Protein AF-A0AAD5M0B3-F1 (afdb_monomer_lite)

Secondary structure (DSSP, 8-state):
-HHHHHHHHHHTTGGG--S-HHHHHHHHHHHHHHHHHHHHHHTT-----HHHHHHHHHHHHHHHHHHHHHHHHHHHHT-GGGGTTT--S-HHHHHHHHHHTTTTTTTT--

pLDDT: mean 70.45, std 15.97, range [31.86, 87.62]

Radius of gyration: 14.56 Å; chains: 1; bounding box: 32×20×41 Å

Sequence (110 aa):
MKSWSQCISVLQGVQRLGDDRNLLRNVLTNFNREFDAVISEQRDYCIADLKLRDVVRAHVKRAVVPPYCSLMQRVEACGMQFFTRQYKYPKKSWNRISIDFSMHLAIVLF

Organism: Parelaphostrongylus tenuis (NCBI:txid148309)

Foldseek 3Di:
DVLCPQLLVLLPCLVVDDLPLVNLLVSLQSNVVSVVVSLVVCQQDDDPDPVVLVVVLVVSCVRNVPSVVSSQVSCVVSPVVSNVVSPPQDPVNVVVVNVVCVVSSCVSVD

InterPro domains:
  IPR016159 Cullin repeat-like-containing domain superfamily [SSF74788] (2-95)
  IPR046364 Exocyst complex subunit Exo70, C-terminal [PF03081] (2-91)

Structure (mmCIF, N/CA/C/O backbone):
data_AF-A0AAD5M0B3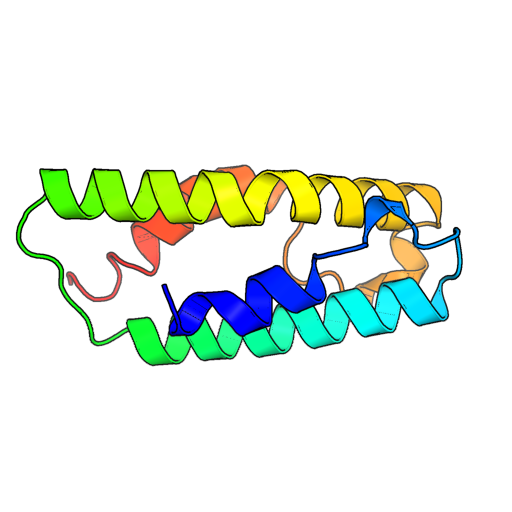-F1
#
_entry.id   AF-A0AAD5M0B3-F1
#
loop_
_atom_site.group_PDB
_atom_site.id
_atom_site.type_symbol
_atom_site.label_atom_id
_atom_site.label_alt_id
_atom_site.label_comp_id
_atom_site.label_asym_id
_atom_site.label_entity_id
_atom_site.label_seq_id
_atom_site.pdbx_PDB_ins_code
_atom_site.Cartn_x
_atom_site.Cartn_y
_atom_site.Cartn_z
_atom_site.occupancy
_atom_site.B_iso_or_equiv
_atom_site.auth_seq_id
_atom_site.auth_comp_id
_atom_site.auth_asym_id
_atom_site.auth_atom_id
_atom_site.pdbx_PDB_model_num
ATOM 1 N N . MET A 1 1 ? -14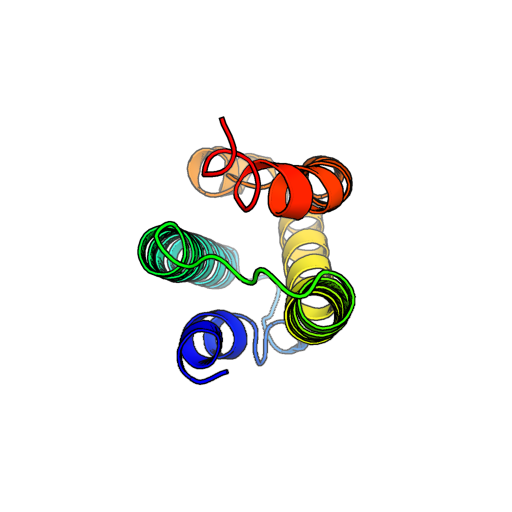.001 -1.655 4.706 1.00 56.91 1 MET A N 1
ATOM 2 C CA . MET A 1 1 ? -13.113 -2.061 3.588 1.00 56.91 1 MET A CA 1
ATOM 3 C C . MET A 1 1 ? -13.152 -1.132 2.370 1.00 56.91 1 MET A C 1
ATOM 5 O O . MET A 1 1 ? -12.215 -1.208 1.588 1.00 56.91 1 MET A O 1
ATOM 9 N N . LYS A 1 2 ? -14.153 -0.244 2.192 1.00 65.56 2 LYS A N 1
ATOM 10 C CA . LYS A 1 2 ? -14.175 0.710 1.060 1.00 65.56 2 LYS A CA 1
ATOM 11 C C . LYS A 1 2 ? -12.909 1.581 0.978 1.00 65.56 2 LYS A C 1
ATOM 13 O O . LYS A 1 2 ? -12.388 1.746 -0.115 1.00 65.56 2 LYS A O 1
ATOM 18 N N . SER A 1 3 ? -12.370 2.028 2.113 1.00 68.69 3 SER A N 1
ATOM 19 C CA . SER A 1 3 ? -11.127 2.813 2.188 1.00 68.69 3 SER A CA 1
ATOM 20 C C . SER A 1 3 ? -9.918 2.096 1.567 1.00 68.69 3 SER A C 1
ATOM 22 O O . SER A 1 3 ? -9.196 2.671 0.767 1.00 68.69 3 SER A O 1
ATOM 24 N N . TRP A 1 4 ? -9.748 0.795 1.815 1.00 74.00 4 TRP A N 1
ATOM 25 C CA . TRP A 1 4 ? -8.649 0.003 1.240 1.00 74.00 4 TRP A CA 1
ATOM 26 C C . TRP A 1 4 ? -8.873 -0.430 -0.219 1.00 74.00 4 TRP A C 1
ATOM 28 O O . TRP A 1 4 ? -7.953 -0.956 -0.844 1.00 74.00 4 TRP A O 1
ATOM 38 N N . SER A 1 5 ? -10.073 -0.238 -0.777 1.00 80.44 5 SER A N 1
ATOM 39 C CA . SER A 1 5 ? -10.435 -0.781 -2.096 1.00 80.44 5 SER A CA 1
ATOM 40 C C . SER A 1 5 ? -9.587 -0.215 -3.236 1.00 80.44 5 SER A C 1
ATOM 42 O O . SER A 1 5 ? -9.155 -0.980 -4.095 1.00 80.44 5 SER A O 1
ATOM 44 N N . GLN A 1 6 ? -9.278 1.084 -3.202 1.00 81.69 6 GLN A N 1
ATOM 45 C CA . GLN A 1 6 ? -8.443 1.746 -4.208 1.00 81.69 6 GLN A CA 1
ATOM 46 C C . GLN A 1 6 ? -6.998 1.242 -4.146 1.00 81.69 6 GLN A C 1
ATOM 48 O O . GLN A 1 6 ? -6.436 0.820 -5.154 1.00 81.69 6 GLN A O 1
ATOM 53 N N . CYS A 1 7 ? -6.434 1.163 -2.938 1.00 80.12 7 CYS A N 1
ATOM 54 C CA . CYS A 1 7 ? -5.097 0.622 -2.701 1.00 80.12 7 CYS A CA 1
ATOM 55 C C . CYS A 1 7 ? -4.974 -0.839 -3.182 1.00 80.12 7 CYS A C 1
ATOM 57 O O . CYS A 1 7 ? -4.022 -1.196 -3.878 1.00 80.12 7 CYS A O 1
ATOM 59 N N . ILE A 1 8 ? -5.974 -1.675 -2.881 1.00 82.62 8 ILE A N 1
ATOM 60 C CA . ILE A 1 8 ? -6.027 -3.067 -3.345 1.00 82.62 8 ILE A CA 1
ATOM 61 C C . ILE A 1 8 ? -6.183 -3.124 -4.869 1.00 82.62 8 ILE A C 1
ATOM 63 O O . ILE A 1 8 ? -5.510 -3.928 -5.507 1.00 82.62 8 ILE A O 1
ATOM 67 N N . SER A 1 9 ? -7.015 -2.267 -5.467 1.00 86.50 9 SER A N 1
ATOM 68 C CA . SER A 1 9 ? -7.235 -2.225 -6.917 1.00 86.50 9 SER A CA 1
ATOM 69 C C . SER A 1 9 ? -5.967 -1.875 -7.695 1.00 86.50 9 SER A C 1
ATOM 71 O O . SER A 1 9 ? -5.749 -2.440 -8.761 1.00 86.50 9 SER A O 1
ATOM 73 N N . VAL A 1 10 ? -5.105 -0.998 -7.171 1.00 86.00 10 VAL A N 1
ATOM 74 C CA . VAL A 1 10 ? -3.803 -0.692 -7.799 1.00 86.00 10 VAL A CA 1
ATOM 75 C C . VAL A 1 10 ? -2.889 -1.921 -7.822 1.00 86.00 10 VAL A C 1
ATOM 77 O O . VAL A 1 10 ? -2.094 -2.096 -8.745 1.00 86.00 10 VAL A O 1
ATOM 80 N N . LEU A 1 11 ? -3.009 -2.790 -6.817 1.00 82.81 11 LEU A N 1
ATOM 81 C CA . LEU A 1 11 ? -2.243 -4.031 -6.714 1.00 82.81 11 LEU A CA 1
ATOM 82 C C . LEU A 1 11 ? -2.883 -5.206 -7.473 1.00 82.81 11 LEU A C 1
ATOM 84 O O . LEU A 1 11 ? -2.237 -6.241 -7.681 1.00 82.81 11 LEU A O 1
ATOM 88 N N . GLN A 1 12 ? -4.139 -5.077 -7.901 1.00 83.50 12 GLN A N 1
ATOM 89 C CA . GLN A 1 12 ? -4.792 -6.090 -8.718 1.00 83.50 12 GLN A CA 1
ATOM 90 C C . GLN A 1 12 ? -4.137 -6.154 -10.096 1.00 83.50 12 GLN A C 1
ATOM 92 O O . GLN A 1 12 ? -3.812 -5.150 -10.718 1.00 83.50 12 GLN A O 1
ATOM 97 N N . GLY A 1 13 ? -3.909 -7.373 -10.580 1.00 74.94 13 GLY A N 1
ATOM 98 C CA . GLY A 1 13 ? -3.264 -7.567 -11.875 1.00 74.94 13 GLY A CA 1
ATOM 99 C C . GLY A 1 13 ? -1.756 -7.314 -11.871 1.00 74.94 13 GLY A C 1
ATOM 100 O O . GLY A 1 13 ? -1.141 -7.487 -12.919 1.00 74.94 13 GLY A O 1
ATOM 101 N N . VAL A 1 14 ? -1.131 -7.037 -10.715 1.00 78.69 14 VAL A N 1
ATOM 102 C CA . VAL A 1 14 ? 0.336 -6.962 -10.599 1.00 78.69 14 VAL A CA 1
ATOM 103 C C . VAL A 1 14 ? 1.004 -8.206 -11.155 1.00 78.69 14 VAL A C 1
ATOM 105 O O . VAL A 1 14 ? 2.057 -8.055 -11.743 1.00 78.69 14 VAL A O 1
ATOM 108 N N . GLN A 1 15 ? 0.391 -9.391 -11.033 1.00 72.00 15 GLN A N 1
ATOM 109 C CA . GLN A 1 15 ? 0.882 -10.660 -11.595 1.00 72.00 15 GLN A CA 1
ATOM 110 C C . GLN A 1 15 ? 0.853 -10.728 -13.134 1.00 72.00 15 GLN A C 1
ATOM 112 O O . GLN A 1 15 ? 1.535 -11.562 -13.726 1.00 72.00 15 GLN A O 1
ATOM 117 N N . ARG A 1 16 ? 0.070 -9.870 -13.790 1.00 76.62 16 ARG A N 1
ATOM 118 C CA . ARG A 1 16 ? -0.062 -9.804 -15.253 1.00 76.62 16 ARG A CA 1
ATOM 119 C C . ARG A 1 16 ? 0.808 -8.716 -15.876 1.00 76.62 16 ARG A C 1
ATOM 121 O O . ARG A 1 16 ? 0.916 -8.666 -17.094 1.00 76.62 16 ARG A O 1
ATOM 128 N N . LEU A 1 17 ? 1.416 -7.851 -15.061 1.00 74.19 17 LEU A N 1
ATOM 129 C CA . LEU A 1 17 ? 2.362 -6.853 -15.553 1.00 74.19 17 LEU A CA 1
ATOM 130 C C . LEU A 1 17 ? 3.565 -7.572 -16.191 1.00 74.19 17 LEU A C 1
ATOM 132 O O . LEU A 1 17 ? 4.056 -8.557 -15.655 1.00 74.19 17 LEU A O 1
ATOM 136 N N . GLY A 1 18 ? 4.037 -7.136 -17.351 1.00 72.06 18 GLY A N 1
ATOM 137 C CA . GLY A 1 18 ? 5.340 -7.598 -17.838 1.00 72.06 18 GLY A CA 1
ATOM 138 C C . GLY A 1 18 ? 6.476 -6.993 -17.007 1.00 72.06 18 GLY A C 1
ATOM 139 O O . GLY A 1 18 ? 6.238 -6.278 -16.031 1.00 72.06 18 GLY A O 1
ATOM 140 N N . ASP A 1 19 ? 7.711 -7.163 -17.469 1.00 76.56 19 ASP A N 1
ATOM 141 C CA . ASP A 1 19 ? 8.889 -6.467 -16.923 1.00 76.56 19 ASP A CA 1
ATOM 142 C C . ASP A 1 19 ? 8.997 -5.007 -17.424 1.00 76.56 19 ASP A C 1
ATOM 144 O O . ASP A 1 19 ? 10.082 -4.430 -17.546 1.00 76.56 19 ASP A O 1
ATOM 148 N N . ASP A 1 20 ? 7.855 -4.387 -17.742 1.00 83.25 20 ASP A N 1
ATOM 149 C CA . ASP A 1 20 ? 7.791 -3.000 -18.184 1.00 83.25 20 ASP A CA 1
ATOM 150 C C . ASP A 1 20 ? 8.049 -2.067 -16.997 1.00 83.25 20 ASP A C 1
ATOM 152 O O . ASP A 1 20 ? 7.220 -1.854 -16.104 1.00 83.25 20 ASP A O 1
ATOM 156 N N . ARG A 1 21 ? 9.240 -1.472 -17.020 1.00 82.31 21 ARG A N 1
ATOM 157 C CA . ARG A 1 21 ? 9.740 -0.568 -15.985 1.00 82.31 21 ARG A CA 1
ATOM 158 C C . ARG A 1 21 ? 8.875 0.681 -15.808 1.00 82.31 21 ARG A C 1
ATOM 160 O O . ARG A 1 21 ? 8.778 1.186 -14.690 1.00 82.31 21 ARG A O 1
ATOM 167 N N . ASN A 1 22 ? 8.246 1.190 -16.865 1.00 84.31 22 ASN A N 1
ATOM 168 C CA . ASN A 1 22 ? 7.388 2.371 -16.768 1.00 84.31 22 ASN A CA 1
ATOM 169 C C . ASN A 1 22 ? 6.052 2.016 -16.113 1.00 84.31 22 ASN A C 1
ATOM 171 O O . ASN A 1 22 ? 5.608 2.734 -15.214 1.00 84.31 22 ASN A O 1
ATOM 175 N N . LEU A 1 23 ? 5.465 0.874 -16.478 1.00 85.12 23 LEU A N 1
ATOM 176 C CA . LEU A 1 23 ? 4.247 0.376 -15.833 1.00 85.12 23 LEU A CA 1
ATOM 177 C C . LEU A 1 23 ? 4.478 0.068 -14.350 1.00 85.12 23 LEU A C 1
ATOM 179 O O . LEU A 1 23 ? 3.701 0.517 -13.508 1.00 85.12 23 LEU A O 1
ATOM 183 N N . LEU A 1 24 ? 5.578 -0.608 -14.007 1.00 84.69 24 LEU A N 1
ATOM 184 C CA . LEU A 1 24 ? 5.939 -0.884 -12.611 1.00 84.69 24 LEU A CA 1
ATOM 185 C C . LEU A 1 24 ? 6.145 0.402 -11.801 1.00 84.69 24 LEU A C 1
ATOM 187 O O . LEU A 1 24 ? 5.707 0.481 -10.653 1.00 84.69 24 LEU A O 1
ATOM 191 N N . ARG A 1 25 ? 6.760 1.435 -12.395 1.00 84.56 25 ARG A N 1
ATOM 192 C CA . ARG A 1 25 ? 6.949 2.742 -11.744 1.00 84.56 25 ARG A CA 1
ATOM 193 C C . ARG A 1 25 ? 5.614 3.439 -11.485 1.00 84.56 25 ARG A C 1
ATOM 195 O O . ARG A 1 25 ? 5.423 3.996 -10.402 1.00 84.56 25 ARG A O 1
ATOM 202 N N . ASN A 1 26 ? 4.699 3.389 -12.449 1.00 87.12 26 ASN A N 1
ATOM 203 C CA . ASN A 1 26 ? 3.363 3.964 -12.315 1.00 87.12 26 ASN A CA 1
ATOM 204 C C . ASN A 1 26 ? 2.558 3.241 -11.230 1.00 87.12 26 ASN A C 1
ATOM 206 O O . ASN A 1 26 ? 1.980 3.894 -10.364 1.00 87.12 26 ASN A O 1
ATOM 210 N N . VAL A 1 27 ? 2.589 1.905 -11.213 1.00 87.25 27 VAL A N 1
ATOM 211 C CA . VAL A 1 27 ? 1.921 1.093 -10.183 1.00 87.25 27 VAL A CA 1
ATOM 212 C C . VAL A 1 27 ? 2.487 1.392 -8.794 1.00 87.25 27 VAL A C 1
ATOM 214 O O . VAL A 1 27 ? 1.715 1.625 -7.871 1.00 87.25 27 VAL A O 1
ATOM 217 N N . LEU A 1 28 ? 3.813 1.466 -8.644 1.00 83.50 28 LEU A N 1
ATOM 218 C CA . LEU A 1 28 ? 4.469 1.858 -7.390 1.00 83.50 28 LEU A CA 1
ATOM 219 C C . LEU A 1 28 ? 4.045 3.251 -6.910 1.00 83.50 28 LEU A C 1
ATOM 221 O O . LEU A 1 28 ? 3.747 3.445 -5.734 1.00 83.50 28 LEU A O 1
ATOM 225 N N . THR A 1 29 ? 4.027 4.223 -7.821 1.00 85.88 29 THR A N 1
ATOM 226 C CA . THR A 1 29 ? 3.685 5.616 -7.502 1.00 85.88 29 THR A CA 1
ATOM 227 C C . THR A 1 29 ? 2.229 5.728 -7.062 1.00 85.88 29 THR A C 1
ATOM 229 O O . THR A 1 29 ? 1.941 6.330 -6.029 1.00 85.88 29 THR A O 1
ATOM 232 N N . ASN A 1 30 ? 1.325 5.088 -7.805 1.00 87.62 30 ASN A N 1
ATOM 233 C CA . ASN A 1 30 ? -0.094 5.047 -7.475 1.00 87.62 30 ASN A CA 1
ATOM 234 C C . ASN A 1 30 ? -0.326 4.309 -6.158 1.00 87.62 30 ASN A C 1
ATOM 236 O O . ASN A 1 30 ? -1.070 4.799 -5.317 1.00 87.62 30 ASN A O 1
ATOM 240 N N . PHE A 1 31 ? 0.356 3.181 -5.936 1.00 85.62 31 PHE A N 1
ATOM 241 C CA . PHE A 1 31 ? 0.243 2.438 -4.687 1.00 85.62 31 PHE A CA 1
ATOM 242 C C . PHE A 1 31 ? 0.654 3.306 -3.497 1.00 85.62 31 PHE A C 1
ATOM 244 O O . PHE A 1 31 ? -0.105 3.392 -2.540 1.00 85.62 31 PHE A O 1
ATOM 251 N N . ASN A 1 32 ? 1.805 3.984 -3.569 1.00 83.44 32 ASN A N 1
ATOM 252 C CA . ASN A 1 32 ? 2.266 4.856 -2.489 1.00 83.44 32 ASN A CA 1
ATOM 253 C C . ASN A 1 32 ? 1.257 5.972 -2.196 1.00 83.44 32 ASN A C 1
ATOM 255 O O . ASN A 1 32 ? 0.958 6.217 -1.034 1.00 83.44 32 ASN A O 1
ATOM 259 N N . ARG A 1 33 ? 0.702 6.607 -3.238 1.00 86.56 33 ARG A N 1
ATOM 260 C CA . ARG A 1 33 ? -0.297 7.672 -3.085 1.00 86.56 33 ARG A CA 1
ATOM 261 C C . ARG A 1 33 ? -1.563 7.175 -2.391 1.00 86.56 33 ARG A C 1
ATOM 263 O O . ARG A 1 33 ? -1.997 7.782 -1.418 1.00 86.56 33 ARG A O 1
ATOM 270 N N . GLU A 1 34 ? -2.146 6.084 -2.887 1.00 84.94 34 GLU A N 1
ATOM 271 C CA . GLU A 1 34 ? -3.373 5.528 -2.306 1.00 84.94 34 GLU A CA 1
ATOM 272 C C . GLU A 1 34 ? -3.120 4.985 -0.895 1.00 84.94 34 GLU A C 1
ATOM 274 O O . GLU A 1 34 ? -3.955 5.138 -0.010 1.00 84.94 34 GLU A O 1
ATOM 279 N N . PHE A 1 35 ? -1.954 4.384 -0.658 1.00 80.19 35 PHE A N 1
ATOM 280 C CA . PHE A 1 35 ? -1.562 3.912 0.664 1.00 80.19 35 PHE A CA 1
ATOM 281 C C . PHE A 1 35 ? -1.418 5.074 1.657 1.00 80.19 35 PHE A C 1
ATOM 283 O O . PHE A 1 35 ? -2.019 5.028 2.727 1.00 80.19 35 PHE A O 1
ATOM 290 N N . ASP A 1 36 ? -0.695 6.137 1.292 1.00 79.19 36 ASP A N 1
ATOM 291 C CA . ASP A 1 36 ? -0.541 7.339 2.122 1.00 79.19 36 ASP A CA 1
ATOM 292 C C . ASP A 1 36 ? -1.904 7.987 2.432 1.00 79.19 36 ASP A C 1
ATOM 294 O O . ASP A 1 36 ? -2.158 8.363 3.576 1.00 79.19 36 ASP A O 1
ATOM 298 N N . ALA A 1 37 ? -2.807 8.064 1.447 1.00 82.38 37 ALA A N 1
ATOM 299 C CA . ALA A 1 37 ? -4.154 8.606 1.633 1.00 82.38 37 ALA A CA 1
ATOM 300 C C . ALA A 1 37 ? -4.974 7.786 2.642 1.00 82.38 37 ALA A C 1
ATOM 302 O O . ALA A 1 37 ? -5.577 8.349 3.555 1.00 82.38 37 ALA A O 1
ATOM 303 N N . VAL A 1 38 ? -4.942 6.455 2.526 1.00 78.25 38 VAL A N 1
ATOM 304 C CA . VAL A 1 38 ? -5.666 5.550 3.430 1.00 78.25 38 VAL A CA 1
ATOM 305 C C . VAL A 1 38 ? -5.109 5.604 4.852 1.00 78.25 38 VAL A C 1
ATOM 307 O O . VAL A 1 38 ? -5.885 5.576 5.807 1.00 78.25 38 VAL A O 1
ATOM 310 N N . ILE A 1 39 ? -3.786 5.701 5.011 1.00 77.06 39 ILE A N 1
ATOM 311 C CA . ILE A 1 39 ? -3.156 5.869 6.327 1.00 77.06 39 ILE A CA 1
ATOM 312 C C . ILE A 1 39 ? -3.510 7.231 6.929 1.00 77.06 39 ILE A C 1
ATOM 314 O O . ILE A 1 39 ? -3.831 7.297 8.113 1.00 77.06 39 ILE A O 1
ATOM 318 N N . SER A 1 40 ? -3.500 8.301 6.130 1.00 78.31 40 SER A N 1
ATOM 319 C CA . SER A 1 40 ? -3.887 9.638 6.591 1.00 78.31 40 SER A CA 1
ATOM 320 C C . SER A 1 40 ? -5.347 9.689 7.033 1.00 78.31 40 SER A C 1
ATOM 322 O O . SER A 1 40 ? -5.639 10.294 8.056 1.00 78.31 40 SER A O 1
ATOM 324 N N . GLU A 1 41 ? -6.254 9.049 6.293 1.00 78.06 41 GLU A N 1
ATOM 325 C CA . GLU A 1 41 ? -7.672 8.968 6.656 1.00 78.06 41 GLU A CA 1
ATOM 326 C C . GLU A 1 41 ? -7.866 8.145 7.935 1.00 78.06 41 GLU A C 1
ATOM 328 O O . GLU A 1 41 ? -8.664 8.506 8.790 1.00 78.06 41 GLU A O 1
ATOM 333 N N . GLN A 1 42 ? -7.122 7.046 8.096 1.00 70.94 42 GLN A N 1
ATOM 334 C CA . GLN A 1 42 ? -7.269 6.143 9.242 1.00 70.94 42 GLN A CA 1
ATOM 335 C C . GLN A 1 42 ? -6.568 6.627 10.513 1.00 70.94 42 GLN A C 1
ATOM 337 O O . GLN A 1 42 ? -6.756 6.017 11.564 1.00 70.94 42 GLN A O 1
ATOM 342 N N . ARG A 1 43 ? -5.794 7.713 10.435 1.00 68.94 43 ARG A N 1
ATOM 343 C CA . ARG A 1 43 ? -5.001 8.226 11.554 1.00 68.94 43 ARG A CA 1
ATOM 344 C C . ARG A 1 43 ? -5.860 8.637 12.747 1.00 68.94 43 ARG A C 1
ATOM 346 O O . ARG A 1 43 ? -5.452 8.410 13.869 1.00 68.94 43 ARG A O 1
ATOM 353 N N . ASP A 1 44 ? -7.056 9.167 12.539 1.00 66.81 44 ASP A N 1
ATOM 354 C CA . ASP A 1 44 ? -7.887 9.636 13.659 1.00 66.81 44 ASP A CA 1
ATOM 355 C C . ASP A 1 44 ? -8.858 8.560 14.182 1.00 66.81 44 ASP A C 1
ATOM 357 O O . ASP A 1 44 ? -9.623 8.789 15.120 1.00 66.81 44 ASP A O 1
ATOM 361 N N . TYR A 1 45 ? -8.830 7.356 13.597 1.00 65.69 45 TYR A N 1
ATOM 362 C CA . TYR A 1 45 ? -9.698 6.255 14.000 1.00 65.69 45 TYR A CA 1
ATOM 363 C C . TYR A 1 45 ? -9.046 5.400 15.088 1.00 65.69 45 TYR A C 1
ATOM 365 O O . TYR A 1 45 ? -7.985 4.808 14.895 1.00 65.69 45 TYR A O 1
ATOM 373 N N . CYS A 1 46 ? -9.747 5.241 16.211 1.00 69.88 46 CYS A N 1
ATOM 374 C CA . CYS A 1 46 ? -9.351 4.340 17.289 1.00 69.88 46 CYS A CA 1
ATOM 375 C C . CYS A 1 46 ? -10.315 3.151 17.383 1.00 69.88 46 CYS A C 1
ATOM 377 O O . CYS A 1 46 ? -11.524 3.321 17.544 1.00 69.88 46 CYS A O 1
ATOM 379 N N . ILE A 1 47 ? -9.775 1.931 17.308 1.00 72.19 47 ILE A N 1
ATOM 380 C CA . ILE A 1 47 ? -10.522 0.705 17.606 1.00 72.19 47 ILE A CA 1
ATOM 381 C C . ILE A 1 47 ? -10.171 0.294 19.037 1.00 72.19 47 ILE A C 1
ATOM 383 O O . ILE A 1 47 ? -9.126 -0.314 19.270 1.00 72.19 47 ILE A O 1
ATOM 387 N N . ALA A 1 48 ? -11.042 0.636 19.989 1.00 75.81 48 ALA A N 1
ATOM 388 C CA . ALA A 1 48 ? -10.843 0.331 21.409 1.00 75.81 48 ALA A CA 1
ATOM 389 C C . ALA A 1 48 ? -10.840 -1.182 21.700 1.00 75.81 48 ALA A C 1
ATOM 391 O O . ALA A 1 48 ? -10.135 -1.652 22.592 1.00 75.81 48 ALA A O 1
ATOM 392 N N . ASP A 1 49 ? -11.600 -1.960 20.925 1.00 82.38 49 ASP A N 1
ATOM 393 C CA . ASP A 1 49 ? -11.614 -3.416 21.030 1.00 82.38 49 ASP A CA 1
ATOM 394 C C . ASP A 1 4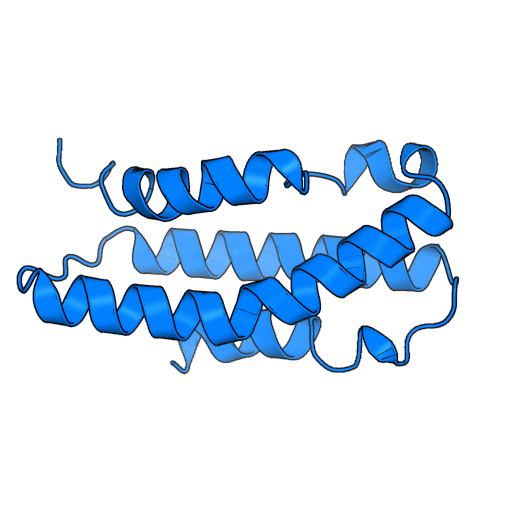9 ? -10.346 -4.014 20.398 1.00 82.38 49 ASP A C 1
ATOM 396 O O . ASP A 1 49 ? -10.158 -4.019 19.176 1.00 82.38 49 ASP A O 1
ATOM 400 N N . LEU A 1 50 ? -9.477 -4.558 21.251 1.00 78.88 50 LEU A N 1
ATOM 401 C CA . LEU A 1 50 ? -8.198 -5.144 20.851 1.00 78.88 50 LEU A CA 1
ATOM 402 C C . LEU A 1 50 ? -8.366 -6.347 19.911 1.00 78.88 50 LEU A C 1
ATOM 404 O O . LEU A 1 50 ? -7.578 -6.519 18.982 1.00 78.88 50 LEU A O 1
ATOM 408 N N . LYS A 1 51 ? -9.406 -7.160 20.114 1.00 82.94 51 LYS A N 1
ATOM 409 C CA . LYS A 1 51 ? -9.672 -8.352 19.303 1.00 82.94 51 LYS A CA 1
ATOM 410 C C . LYS A 1 51 ? -10.186 -7.953 17.924 1.00 82.94 51 LYS A C 1
ATOM 412 O O . LYS A 1 51 ? -9.731 -8.499 16.918 1.00 82.94 51 LYS A O 1
ATOM 417 N N . LEU A 1 52 ? -11.088 -6.977 17.858 1.00 77.38 52 LEU A N 1
ATOM 418 C CA . LEU A 1 52 ? -11.573 -6.416 16.600 1.00 77.38 52 LEU A CA 1
ATOM 419 C C . LEU A 1 52 ? -10.436 -5.746 15.824 1.00 77.38 52 LEU A C 1
ATOM 421 O O . LEU A 1 52 ? -10.306 -5.970 14.620 1.00 77.38 52 LEU A O 1
ATOM 425 N N . ARG A 1 53 ? -9.577 -4.986 16.510 1.00 76.31 53 ARG A N 1
ATOM 426 C CA . ARG A 1 53 ? -8.376 -4.386 15.919 1.00 76.31 53 ARG A CA 1
ATOM 427 C C . ARG A 1 53 ? -7.493 -5.448 15.269 1.00 76.31 53 ARG A C 1
ATOM 429 O O . ARG A 1 53 ? -7.082 -5.281 14.120 1.00 76.31 53 ARG A O 1
ATOM 436 N N . ASP A 1 54 ? -7.241 -6.555 15.961 1.00 77.19 54 ASP A N 1
ATOM 437 C CA . ASP A 1 54 ? -6.402 -7.635 15.441 1.00 77.19 54 ASP A CA 1
ATOM 438 C C . ASP A 1 54 ? -7.051 -8.344 14.243 1.00 77.19 54 ASP A C 1
ATOM 440 O O . ASP A 1 54 ? -6.367 -8.652 13.262 1.00 77.19 54 ASP A O 1
ATOM 444 N N . VAL A 1 55 ? -8.376 -8.533 14.261 1.00 81.69 55 VAL A N 1
ATOM 445 C CA . VAL A 1 55 ? -9.138 -9.081 13.125 1.00 81.69 55 VAL A CA 1
ATOM 446 C C . VAL A 1 55 ? -9.051 -8.162 11.905 1.00 81.69 55 VAL A C 1
ATOM 448 O O . VAL A 1 55 ? -8.724 -8.631 10.810 1.00 81.69 55 VAL A O 1
ATOM 451 N N . VAL A 1 56 ? -9.291 -6.859 12.077 1.00 77.19 56 VAL A N 1
ATOM 452 C CA . VAL A 1 56 ? -9.214 -5.863 10.995 1.00 77.19 56 VAL A CA 1
ATOM 453 C C . VAL A 1 56 ? -7.797 -5.805 10.427 1.00 77.19 56 VAL A C 1
ATOM 455 O O . VAL A 1 56 ? -7.614 -5.891 9.210 1.00 77.19 56 VAL A O 1
ATOM 458 N N . ARG A 1 57 ? -6.781 -5.764 11.294 1.00 76.56 57 ARG A N 1
ATOM 459 C CA . ARG A 1 57 ? -5.368 -5.784 10.900 1.00 76.56 57 ARG A CA 1
ATOM 460 C C . ARG A 1 57 ? -5.015 -7.043 10.113 1.00 76.56 57 ARG A C 1
ATOM 462 O O . ARG A 1 57 ? -4.377 -6.952 9.064 1.00 76.56 57 ARG A O 1
ATOM 469 N N . ALA A 1 58 ? -5.416 -8.219 10.595 1.00 77.31 58 ALA A N 1
ATOM 470 C CA . ALA A 1 58 ? -5.156 -9.479 9.907 1.00 77.31 58 ALA A CA 1
ATOM 471 C C . ALA A 1 58 ? -5.824 -9.510 8.527 1.00 77.31 58 ALA A C 1
ATOM 473 O O . ALA A 1 58 ? -5.224 -9.983 7.560 1.00 77.31 58 ALA A O 1
ATOM 474 N N . HIS A 1 59 ? -7.039 -8.975 8.424 1.00 79.94 59 HIS A N 1
ATOM 475 C CA . HIS A 1 59 ? -7.780 -8.912 7.173 1.00 79.94 59 HIS A CA 1
ATOM 476 C C . HIS A 1 59 ? -7.104 -7.990 6.144 1.00 79.94 59 HIS A C 1
ATOM 478 O O . HIS A 1 59 ? -6.832 -8.429 5.026 1.00 79.94 59 HIS A O 1
ATOM 484 N N . VAL A 1 60 ? -6.737 -6.762 6.533 1.00 79.31 60 VAL A N 1
ATOM 485 C CA . VAL A 1 60 ? -5.998 -5.824 5.664 1.00 79.31 60 VAL A CA 1
ATOM 486 C C . VAL A 1 60 ? -4.660 -6.427 5.232 1.00 79.31 60 VAL A C 1
ATOM 488 O O . VAL A 1 60 ? -4.322 -6.415 4.048 1.00 79.31 60 VAL A O 1
ATOM 491 N N . LYS A 1 61 ? -3.926 -7.042 6.168 1.00 76.06 61 LYS A N 1
ATOM 492 C CA . LYS A 1 61 ? -2.634 -7.674 5.880 1.00 76.06 61 LYS A CA 1
ATOM 493 C C . LYS A 1 61 ? -2.759 -8.773 4.823 1.00 76.06 61 LYS A C 1
ATOM 495 O O . LYS A 1 61 ? -1.968 -8.800 3.884 1.00 76.06 61 LYS A O 1
ATOM 500 N N . ARG A 1 62 ? -3.750 -9.662 4.950 1.00 79.75 62 ARG A N 1
ATOM 501 C CA . ARG A 1 62 ? -3.989 -10.738 3.971 1.00 79.75 62 ARG A CA 1
ATOM 502 C C . ARG A 1 62 ? -4.335 -10.202 2.583 1.00 79.75 62 ARG A C 1
ATOM 504 O O . ARG A 1 62 ? -3.955 -10.828 1.603 1.00 79.75 62 ARG A O 1
ATOM 511 N N . ALA A 1 63 ? -5.026 -9.067 2.503 1.00 78.75 63 ALA A N 1
ATOM 512 C CA . ALA A 1 63 ? -5.433 -8.479 1.232 1.00 78.75 63 ALA A CA 1
ATOM 513 C C . ALA A 1 63 ? -4.293 -7.728 0.516 1.00 78.75 63 ALA A C 1
ATOM 515 O O . ALA A 1 63 ? -4.194 -7.798 -0.706 1.00 78.75 63 ALA A O 1
ATOM 516 N N . VAL A 1 64 ? -3.433 -7.022 1.258 1.00 78.31 64 VAL A N 1
ATOM 517 C CA . VAL A 1 64 ? -2.433 -6.101 0.679 1.00 78.31 64 VAL A CA 1
ATOM 518 C C . VAL A 1 64 ? -1.042 -6.728 0.563 1.00 78.31 64 VAL A C 1
ATOM 520 O O . VAL A 1 64 ? -0.354 -6.517 -0.435 1.00 78.31 64 VAL A O 1
ATOM 523 N N . VAL A 1 65 ? -0.611 -7.523 1.551 1.00 79.44 65 VAL A N 1
ATOM 524 C CA . VAL A 1 65 ? 0.779 -8.012 1.611 1.00 79.44 65 VAL A CA 1
ATOM 525 C C . VAL A 1 65 ? 1.134 -8.952 0.457 1.00 79.44 65 VAL A C 1
ATOM 527 O O . VAL A 1 65 ? 2.162 -8.709 -0.176 1.00 79.44 65 VAL A O 1
ATOM 530 N N . PRO A 1 66 ? 0.347 -9.998 0.134 1.00 81.94 66 PRO A N 1
ATOM 531 C CA . PRO A 1 66 ? 0.714 -10.909 -0.948 1.00 81.94 66 PRO A CA 1
ATOM 532 C C . PRO A 1 66 ? 0.920 -10.215 -2.308 1.00 81.94 66 PRO A C 1
ATOM 534 O O . PRO A 1 66 ? 1.991 -10.399 -2.893 1.00 81.94 66 PRO A O 1
ATOM 537 N N . PRO A 1 67 ? -0.013 -9.378 -2.813 1.00 81.00 67 PRO A N 1
ATOM 538 C CA . PRO A 1 67 ? 0.176 -8.744 -4.114 1.00 81.00 67 PRO A CA 1
ATOM 539 C C . PRO A 1 67 ? 1.257 -7.651 -4.094 1.00 81.00 67 PRO A C 1
ATOM 541 O O . PRO A 1 67 ? 1.966 -7.484 -5.088 1.00 81.00 67 PRO A O 1
ATOM 544 N N . TYR A 1 68 ? 1.471 -6.968 -2.963 1.00 79.00 68 TYR A N 1
ATOM 545 C CA . TYR A 1 68 ? 2.595 -6.040 -2.820 1.00 79.00 68 TYR A CA 1
ATOM 546 C C . TYR A 1 68 ? 3.954 -6.758 -2.864 1.00 79.00 68 TYR A C 1
ATOM 548 O O . TYR A 1 68 ? 4.885 -6.307 -3.534 1.00 79.00 68 TYR A O 1
ATOM 556 N N . CYS A 1 69 ? 4.081 -7.913 -2.204 1.00 80.44 69 CYS A N 1
ATOM 557 C CA . CYS A 1 69 ? 5.292 -8.732 -2.277 1.00 80.44 69 CYS A CA 1
ATOM 558 C C . CYS A 1 69 ? 5.610 -9.146 -3.720 1.00 80.44 69 CYS A C 1
ATOM 560 O O . CYS A 1 69 ? 6.773 -9.072 -4.124 1.00 80.44 69 CYS A O 1
ATOM 562 N N . SER A 1 70 ? 4.592 -9.520 -4.503 1.00 82.44 70 SER A N 1
ATOM 563 C CA . SER A 1 70 ? 4.748 -9.813 -5.932 1.00 82.44 70 SER A CA 1
ATOM 564 C C . SER A 1 70 ? 5.201 -8.589 -6.735 1.00 82.44 70 SER A C 1
ATOM 566 O O . SER A 1 70 ? 6.070 -8.723 -7.595 1.00 82.44 70 SER A O 1
ATOM 568 N N . LEU A 1 71 ? 4.679 -7.393 -6.434 1.00 81.19 71 LEU A N 1
ATOM 569 C CA . LEU A 1 71 ? 5.132 -6.147 -7.065 1.00 81.19 71 LEU A CA 1
ATOM 570 C C . LEU A 1 71 ? 6.618 -5.906 -6.781 1.00 81.19 71 LEU A C 1
ATOM 572 O O . LEU A 1 71 ? 7.391 -5.638 -7.697 1.00 81.19 71 LEU A O 1
ATOM 576 N N . MET A 1 72 ? 7.034 -6.061 -5.523 1.00 79.56 72 MET A N 1
ATOM 577 C CA . MET A 1 72 ? 8.426 -5.845 -5.129 1.00 79.56 72 MET A CA 1
ATOM 578 C C . MET A 1 72 ? 9.383 -6.863 -5.742 1.00 79.56 72 MET A C 1
ATOM 580 O O . MET A 1 72 ? 10.482 -6.489 -6.127 1.00 79.56 72 MET A O 1
ATOM 584 N N . GLN A 1 73 ? 8.983 -8.132 -5.870 1.00 82.25 73 GLN A N 1
ATOM 585 C CA . GLN A 1 73 ? 9.789 -9.136 -6.580 1.00 82.25 73 GLN A CA 1
ATOM 586 C C . GLN A 1 73 ? 10.080 -8.715 -8.026 1.00 82.25 73 GLN A C 1
ATOM 588 O O . GLN A 1 73 ? 11.196 -8.898 -8.499 1.00 82.25 73 GLN A O 1
ATOM 593 N N . ARG A 1 74 ? 9.108 -8.106 -8.710 1.00 80.94 74 ARG A N 1
ATOM 594 C CA . ARG A 1 74 ? 9.278 -7.624 -10.090 1.00 80.94 74 ARG A CA 1
ATOM 595 C C . ARG A 1 74 ? 10.148 -6.381 -10.164 1.00 80.94 74 ARG A C 1
ATOM 597 O O . ARG A 1 74 ? 11.033 -6.292 -11.001 1.00 80.94 74 ARG A O 1
ATOM 604 N N . VAL A 1 75 ? 9.948 -5.448 -9.239 1.00 79.19 75 VAL A N 1
ATOM 605 C CA . VAL A 1 75 ? 10.797 -4.256 -9.099 1.00 79.19 75 VAL A CA 1
ATOM 606 C C . VAL A 1 75 ? 12.256 -4.643 -8.832 1.00 79.19 75 VAL A C 1
ATOM 608 O O . VAL A 1 75 ? 13.167 -4.046 -9.403 1.00 79.19 75 VAL A O 1
ATOM 611 N N . GLU A 1 76 ? 12.481 -5.663 -8.002 1.00 78.81 76 GLU A N 1
ATOM 612 C CA . GLU A 1 76 ? 13.802 -6.249 -7.763 1.00 78.81 76 GLU A CA 1
ATOM 613 C C . GLU A 1 76 ? 14.375 -6.886 -9.036 1.00 78.81 76 GLU A C 1
ATOM 615 O O . GLU A 1 76 ? 15.505 -6.566 -9.404 1.00 78.81 76 GLU A O 1
ATOM 620 N N . ALA A 1 77 ? 13.589 -7.705 -9.745 1.00 80.44 77 ALA A N 1
ATOM 621 C CA . ALA A 1 77 ? 14.002 -8.362 -10.989 1.00 80.44 77 ALA A CA 1
ATOM 622 C C . ALA A 1 77 ? 14.357 -7.368 -12.113 1.00 80.44 77 ALA A C 1
ATOM 624 O O . ALA A 1 77 ? 15.338 -7.562 -12.825 1.00 80.44 77 ALA A O 1
ATOM 625 N N . CYS A 1 78 ? 13.617 -6.261 -12.235 1.00 79.06 78 CYS A N 1
ATOM 626 C CA . CYS A 1 78 ? 13.891 -5.194 -13.202 1.00 79.06 78 CYS A CA 1
ATOM 627 C C . CYS A 1 78 ? 15.074 -4.286 -12.815 1.00 79.06 78 CYS A C 1
ATOM 629 O O . CYS A 1 78 ? 15.470 -3.431 -13.613 1.00 79.06 78 CYS A O 1
ATOM 631 N N . GLY A 1 79 ? 15.617 -4.432 -11.603 1.00 75.94 79 GLY A N 1
ATOM 632 C CA . GLY A 1 79 ? 16.689 -3.610 -11.050 1.00 75.94 79 GLY A CA 1
ATOM 633 C C . GLY A 1 79 ? 16.168 -2.453 -10.193 1.00 75.94 79 GLY A C 1
ATOM 634 O O . GLY A 1 79 ? 15.734 -1.415 -10.693 1.00 75.94 79 GLY A O 1
ATOM 635 N N . MET A 1 80 ? 16.308 -2.581 -8.872 1.00 68.50 80 MET A N 1
ATOM 636 C CA . MET A 1 80 ? 15.828 -1.597 -7.884 1.00 68.50 80 MET A CA 1
ATOM 637 C C . MET A 1 80 ? 16.364 -0.174 -8.106 1.00 68.50 80 MET A C 1
ATOM 639 O O . MET A 1 80 ? 15.685 0.806 -7.798 1.00 68.50 80 MET A O 1
ATOM 643 N N . GLN A 1 81 ? 17.565 -0.053 -8.677 1.00 69.50 81 GLN A N 1
ATOM 644 C CA . GLN A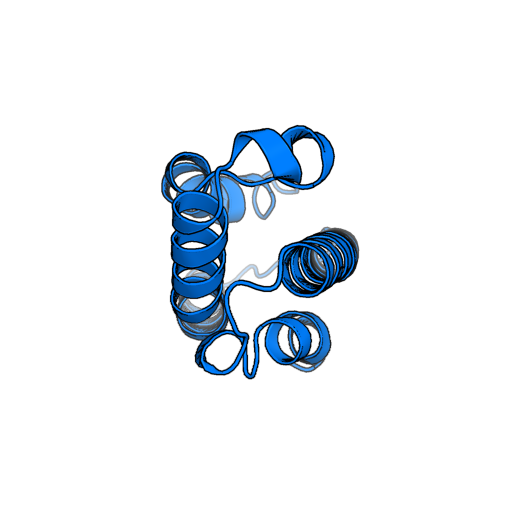 1 81 ? 18.211 1.222 -9.003 1.00 69.50 81 GLN A CA 1
ATOM 645 C C . GLN A 1 81 ? 17.366 2.125 -9.921 1.00 69.50 81 GLN A C 1
ATOM 647 O O . GLN A 1 81 ? 17.461 3.349 -9.839 1.00 69.50 81 GLN A O 1
ATOM 652 N N . PHE A 1 82 ? 16.481 1.543 -10.738 1.00 69.06 82 PHE A N 1
ATOM 653 C CA . PHE A 1 82 ? 15.583 2.283 -11.633 1.00 69.06 82 PHE A CA 1
ATOM 654 C C . PHE A 1 82 ? 14.352 2.875 -10.931 1.00 69.06 82 PHE A C 1
ATOM 656 O O . PHE A 1 82 ? 13.614 3.662 -11.537 1.00 69.06 82 PHE A O 1
ATOM 663 N N . PHE A 1 83 ? 14.129 2.504 -9.670 1.00 69.06 83 PHE A N 1
ATOM 664 C CA . PHE A 1 83 ? 12.953 2.866 -8.879 1.00 69.06 83 PHE A CA 1
ATOM 665 C C . PHE A 1 83 ? 13.323 3.581 -7.579 1.00 69.06 83 PHE A C 1
ATOM 667 O O . PHE A 1 83 ? 12.473 3.740 -6.713 1.00 69.06 83 PHE A O 1
ATOM 674 N N . THR A 1 84 ? 14.566 4.039 -7.425 1.00 66.69 84 THR A N 1
ATOM 675 C CA . THR A 1 84 ? 15.097 4.651 -6.189 1.00 66.69 84 THR A CA 1
ATOM 676 C C . THR A 1 84 ? 14.239 5.785 -5.627 1.00 66.69 84 THR A C 1
ATOM 678 O O . THR A 1 84 ? 14.159 5.933 -4.413 1.00 66.69 84 THR A O 1
ATOM 681 N N . ARG A 1 85 ? 13.544 6.550 -6.480 1.00 66.69 85 ARG A N 1
ATOM 682 C CA . ARG A 1 85 ? 12.623 7.621 -6.053 1.00 66.69 85 ARG A CA 1
ATOM 683 C C . ARG A 1 85 ? 11.229 7.123 -5.655 1.00 66.69 85 ARG A C 1
ATOM 685 O O . ARG A 1 85 ? 10.542 7.791 -4.894 1.00 66.69 85 ARG A O 1
ATOM 692 N N . GLN A 1 86 ? 10.796 5.982 -6.188 1.00 64.69 86 GLN A N 1
ATOM 693 C CA . GLN A 1 86 ? 9.466 5.398 -5.967 1.00 64.69 86 GLN A CA 1
ATOM 694 C C . GLN A 1 86 ? 9.481 4.257 -4.939 1.00 64.69 86 GLN A C 1
ATOM 696 O O . GLN A 1 86 ? 8.434 3.854 -4.431 1.00 64.69 86 GLN A O 1
ATOM 701 N N . TYR A 1 87 ? 10.663 3.744 -4.607 1.00 61.69 87 TYR A N 1
ATOM 702 C CA . TYR A 1 87 ? 10.888 2.666 -3.655 1.00 61.69 87 TYR A CA 1
ATOM 703 C C . TYR A 1 87 ? 10.859 3.195 -2.212 1.00 61.69 87 TYR A C 1
ATOM 705 O O . TYR A 1 87 ? 11.868 3.232 -1.512 1.00 61.69 87 TYR A O 1
ATOM 713 N N . LYS A 1 88 ? 9.674 3.640 -1.777 1.00 65.38 88 LYS A N 1
ATOM 714 C CA . LYS A 1 88 ? 9.435 4.213 -0.442 1.00 65.38 88 LYS A CA 1
ATOM 715 C C . LYS A 1 88 ? 9.327 3.138 0.652 1.00 65.38 88 LYS A C 1
ATOM 717 O O . LYS A 1 88 ? 9.746 3.377 1.780 1.00 65.38 88 LYS A O 1
ATOM 722 N N . TYR A 1 89 ? 8.836 1.936 0.320 1.00 60.19 89 TYR A N 1
ATOM 723 C CA . TYR A 1 89 ? 8.587 0.855 1.290 1.00 60.19 89 TYR A CA 1
ATOM 724 C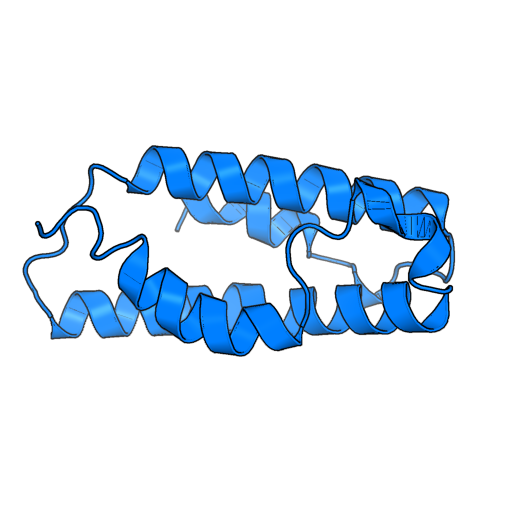 C . TYR A 1 89 ? 9.308 -0.465 0.931 1.00 60.19 89 TYR A C 1
ATOM 726 O O . TYR A 1 89 ? 8.713 -1.358 0.319 1.00 60.19 89 TYR A O 1
ATOM 734 N N . PRO A 1 90 ? 10.586 -0.633 1.323 1.00 58.50 90 PRO A N 1
ATOM 735 C CA . PRO A 1 90 ? 11.350 -1.853 1.062 1.00 58.50 90 PRO A CA 1
ATOM 736 C C . PRO A 1 90 ? 10.742 -3.128 1.652 1.00 58.50 90 PRO A C 1
ATOM 738 O O . PRO A 1 90 ? 10.241 -3.076 2.766 1.00 58.50 90 PRO A O 1
ATOM 741 N N . LYS A 1 91 ? 10.879 -4.311 1.023 1.00 54.03 91 LYS A N 1
ATOM 742 C CA . LYS A 1 91 ? 10.399 -5.602 1.596 1.00 54.03 91 LYS A CA 1
ATOM 743 C C . LYS A 1 91 ? 10.829 -5.839 3.052 1.00 54.03 91 LYS A C 1
ATOM 745 O O . LYS A 1 91 ? 10.034 -6.311 3.858 1.00 54.03 91 LYS A O 1
ATOM 750 N N . LYS A 1 92 ? 12.068 -5.479 3.421 1.00 44.88 92 LYS A N 1
ATOM 751 C CA . LYS A 1 92 ? 12.551 -5.534 4.820 1.00 44.88 92 LYS A CA 1
ATOM 752 C C . LYS A 1 92 ? 11.777 -4.588 5.737 1.00 44.88 92 LYS A C 1
ATOM 754 O O . LYS A 1 92 ? 11.481 -4.932 6.881 1.00 44.88 92 LYS A O 1
ATOM 759 N N . SER A 1 93 ? 11.392 -3.435 5.209 1.00 48.31 93 SER A N 1
ATOM 760 C CA . SER A 1 93 ? 10.469 -2.519 5.852 1.00 48.31 93 SER A CA 1
ATOM 761 C C . SER A 1 93 ? 9.076 -3.096 5.952 1.00 48.31 93 SER A C 1
ATOM 763 O O . SER A 1 93 ? 8.377 -2.591 6.784 1.00 48.31 93 SER A O 1
ATOM 765 N N . TRP A 1 94 ? 8.644 -4.141 5.238 1.00 47.16 94 TRP A N 1
ATOM 766 C CA . TRP A 1 94 ? 7.301 -4.718 5.430 1.00 47.16 94 TRP A CA 1
ATOM 767 C C . TRP A 1 94 ? 7.172 -5.586 6.675 1.00 47.16 94 TRP A C 1
ATOM 769 O O . TRP A 1 94 ? 6.107 -5.619 7.281 1.00 47.16 94 TRP A O 1
ATOM 779 N N . ASN A 1 95 ? 8.257 -6.211 7.135 1.00 39.62 95 ASN A N 1
ATOM 780 C CA . ASN A 1 95 ? 8.282 -6.820 8.468 1.00 39.62 95 ASN A CA 1
ATOM 781 C C . ASN A 1 95 ? 8.312 -5.743 9.561 1.00 39.62 95 ASN A C 1
ATOM 783 O O . ASN A 1 95 ? 7.636 -5.894 10.576 1.00 39.62 95 ASN A O 1
ATOM 787 N N . ARG A 1 96 ? 9.000 -4.615 9.317 1.00 39.31 96 ARG A N 1
ATOM 788 C CA . ARG A 1 96 ? 8.948 -3.437 10.194 1.00 39.31 96 ARG A CA 1
ATOM 789 C C . ARG A 1 96 ? 7.648 -2.651 10.093 1.00 39.31 96 ARG A C 1
ATOM 791 O O . ARG A 1 96 ? 7.205 -2.253 11.134 1.00 39.31 96 ARG A O 1
ATOM 798 N N . ILE A 1 97 ? 6.983 -2.546 8.945 1.00 43.66 97 ILE A N 1
ATOM 799 C CA . ILE A 1 97 ? 5.642 -1.997 8.659 1.00 43.66 97 ILE A CA 1
ATOM 800 C C . ILE A 1 97 ? 4.591 -3.005 9.106 1.00 43.66 97 ILE A C 1
ATOM 802 O O . ILE A 1 97 ? 3.471 -2.633 9.364 1.00 43.66 97 ILE A O 1
ATOM 806 N N . SER A 1 98 ? 4.922 -4.274 9.335 1.00 38.12 98 SER A N 1
ATOM 807 C CA . SER A 1 98 ? 4.071 -5.173 10.116 1.00 38.12 98 SER A CA 1
ATOM 808 C C . SER A 1 98 ? 4.164 -4.882 11.623 1.00 38.12 98 SER A C 1
ATOM 810 O O . SER A 1 98 ? 3.273 -5.308 12.358 1.00 38.12 98 SER A O 1
ATOM 812 N N . ILE A 1 99 ? 5.210 -4.169 12.063 1.00 37.22 99 ILE A N 1
ATOM 813 C CA . ILE A 1 99 ? 5.372 -3.559 13.394 1.00 37.22 99 ILE A CA 1
ATOM 814 C C . ILE A 1 99 ? 4.964 -2.066 13.354 1.00 37.22 99 ILE A C 1
ATOM 816 O O . ILE A 1 99 ? 4.489 -1.550 14.347 1.00 37.22 99 ILE A O 1
ATOM 820 N N . ASP A 1 100 ? 5.000 -1.397 12.200 1.00 37.88 100 ASP A N 1
ATOM 821 C CA . ASP A 1 100 ? 4.684 0.020 11.977 1.00 37.88 100 ASP A CA 1
ATOM 822 C C . ASP A 1 100 ? 3.236 0.214 11.513 1.00 37.88 100 ASP A C 1
ATOM 824 O O . ASP A 1 100 ? 2.671 1.263 11.708 1.00 37.88 100 ASP A O 1
ATOM 828 N N . PHE A 1 101 ? 2.538 -0.814 11.035 1.00 43.00 101 PHE A N 1
ATOM 829 C CA . PHE A 1 101 ? 1.075 -0.909 11.126 1.00 43.00 101 PHE A CA 1
ATOM 830 C C . PHE A 1 101 ? 0.653 -1.099 12.581 1.00 43.00 101 PHE A C 1
ATOM 832 O O . PHE A 1 101 ? -0.502 -0.870 12.911 1.00 43.00 101 PHE A O 1
ATOM 839 N N . SER A 1 102 ? 1.567 -1.566 13.441 1.00 38.22 102 SER A N 1
ATOM 840 C CA . SER A 1 102 ? 1.379 -1.589 14.890 1.00 38.22 102 SER A CA 1
ATOM 841 C C . SER A 1 102 ? 1.821 -0.278 15.544 1.00 38.22 102 SER A C 1
ATOM 843 O O . SER A 1 102 ? 1.344 -0.031 16.637 1.00 38.22 102 SER A O 1
ATOM 845 N N . MET A 1 103 ? 2.679 0.544 14.912 1.00 33.56 103 MET A N 1
ATOM 846 C CA . MET A 1 103 ? 3.117 1.848 15.429 1.00 33.56 103 MET A CA 1
ATOM 847 C C . MET A 1 103 ? 2.397 3.034 14.791 1.00 33.56 103 MET A C 1
ATOM 849 O O . MET A 1 103 ? 1.995 3.888 15.533 1.00 33.56 103 MET A O 1
ATOM 853 N N . HIS A 1 104 ? 2.085 3.121 13.505 1.00 38.75 104 HIS A N 1
ATOM 854 C CA . HIS A 1 104 ? 1.283 4.222 12.943 1.00 38.75 104 HIS A CA 1
ATOM 855 C C . HIS A 1 104 ? -0.207 4.161 13.321 1.00 38.75 104 HIS A C 1
ATOM 857 O O . HIS A 1 104 ? -0.838 5.206 13.414 1.00 38.75 104 HIS A O 1
ATOM 863 N N . LEU A 1 105 ? -0.751 2.977 13.639 1.00 38.03 105 LEU A N 1
ATOM 864 C CA . LEU A 1 105 ? -2.026 2.858 14.373 1.00 38.03 105 LEU A CA 1
ATOM 865 C C . LEU A 1 105 ? -1.858 3.017 15.899 1.00 38.03 105 LEU A C 1
ATOM 867 O O . LEU A 1 105 ? -2.859 3.082 16.603 1.00 38.03 105 LEU A O 1
ATOM 871 N N . ALA A 1 106 ? -0.623 3.074 16.420 1.00 31.86 106 ALA A N 1
ATOM 872 C CA . ALA A 1 106 ? -0.333 3.325 17.839 1.00 31.86 106 ALA A CA 1
ATOM 873 C C . ALA A 1 106 ? 0.353 4.676 18.128 1.00 31.86 106 ALA A C 1
ATOM 875 O O . ALA A 1 106 ? 0.460 5.043 19.282 1.00 31.86 106 ALA A O 1
ATOM 876 N N . ILE A 1 107 ? 0.735 5.469 17.124 1.00 34.50 107 ILE A N 1
ATOM 877 C CA . ILE A 1 107 ? 1.233 6.855 17.234 1.00 34.50 107 ILE A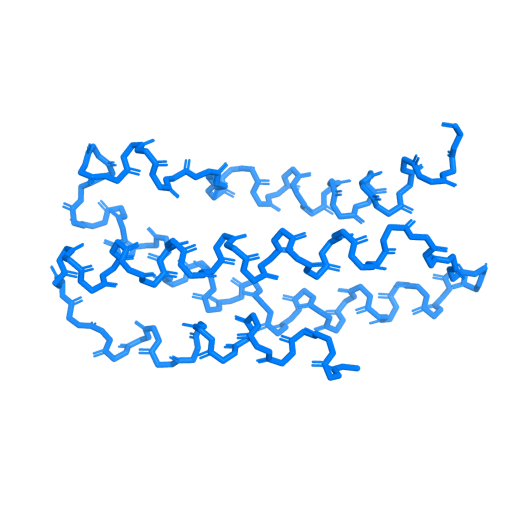 CA 1
ATOM 878 C C . ILE A 1 107 ? 0.038 7.815 17.431 1.00 34.50 107 ILE A C 1
ATOM 880 O O . ILE A 1 107 ? 0.184 9.018 17.584 1.00 34.50 107 ILE A O 1
ATOM 884 N N . VAL A 1 108 ? -1.171 7.255 17.484 1.00 35.84 108 VAL A N 1
ATOM 885 C CA . VAL A 1 108 ? -2.412 7.888 17.958 1.00 35.84 108 VAL A CA 1
ATOM 886 C C . VAL A 1 108 ? -2.717 7.434 19.398 1.00 35.84 108 VAL A C 1
ATOM 888 O O . VAL A 1 108 ? -3.736 7.777 19.986 1.00 35.84 108 VAL A O 1
ATOM 891 N N . LEU A 1 109 ? -1.817 6.654 19.994 1.00 37.38 109 LEU A N 1
ATOM 892 C CA . LEU A 1 109 ? -1.826 6.257 21.393 1.00 37.38 109 LEU A CA 1
ATOM 893 C C . LEU A 1 109 ? -0.447 6.577 21.982 1.00 37.38 109 LEU A C 1
ATOM 895 O O . LEU A 1 109 ? 0.309 5.659 22.280 1.00 37.38 109 LEU A O 1
ATOM 899 N N . PHE A 1 110 ? -0.130 7.875 22.033 1.00 33.19 110 PHE A N 1
ATOM 900 C CA . PHE A 1 110 ? 0.625 8.640 23.045 1.00 33.19 110 PHE A CA 1
ATOM 901 C C . PHE A 1 110 ? 1.188 9.921 22.421 1.00 33.19 110 PHE A C 1
ATOM 903 O O . PHE A 1 110 ? 1.942 9.821 21.428 1.00 33.19 110 PHE A O 1
#